Protein AF-A0A2W6TS24-F1 (afdb_monomer)

Radius of gyration: 18.64 Å; Cα contacts (8 Å, |Δi|>4): 63; chains: 1; bounding box: 59×12×50 Å

Solvent-accessible surface area (backbone atoms only — not comparable to full-atom values): 4149 Å² total; per-residue (Å²): 135,87,81,74,78,74,78,73,74,59,64,69,58,57,50,53,50,50,46,52,50,45,39,49,51,11,50,50,31,28,53,50,8,48,33,21,65,70,62,77,34,98,54,60,58,67,56,12,53,50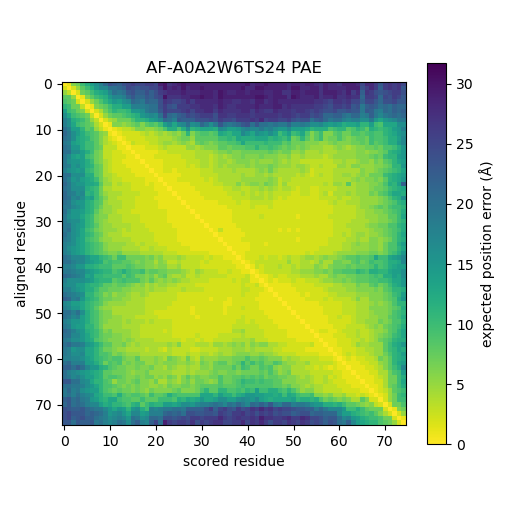,31,29,52,49,9,51,47,36,42,55,48,48,48,52,52,54,56,54,63,70,62,61,76,82,126

Foldseek 3Di:
DDDPPDPPPPVVVVLVVVLVVQLVQLVVLLVVLVCCCVVVDVDPNVSSVVSNVVSVCSNPVVNVVSVVVVPDDDD

Mean predicted aligned error: 8.75 Å

Sequence (75 aa):
MNENPTPAADPARGRFWLIQLTRLSGIVFMLAGLAVLTGKVDLPRAAGVVLLLVGVAEAFIAPILLARQWQSPRQ

Structure (mmCIF, N/CA/C/O backbone):
data_AF-A0A2W6TS24-F1
#
_entry.id   AF-A0A2W6TS24-F1
#
loop_
_atom_site.group_PDB
_atom_site.i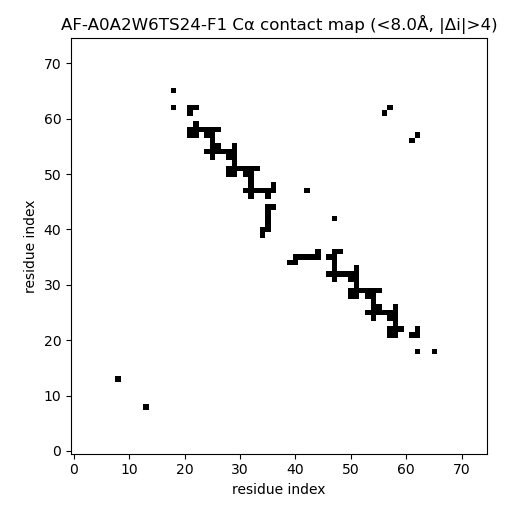d
_atom_site.type_symbol
_atom_site.label_atom_id
_atom_site.label_alt_id
_atom_site.label_comp_id
_atom_site.label_asym_id
_atom_site.label_entity_id
_atom_site.label_seq_id
_atom_site.pdbx_PDB_ins_code
_atom_site.Cartn_x
_atom_site.Cartn_y
_atom_site.Cartn_z
_atom_site.occupancy
_atom_site.B_iso_or_equiv
_atom_site.auth_seq_id
_atom_site.auth_comp_id
_atom_site.auth_asym_id
_atom_site.auth_atom_id
_atom_site.pdbx_PDB_model_num
ATOM 1 N N . MET A 1 1 ? 47.628 1.275 -18.182 1.00 50.62 1 MET A N 1
ATOM 2 C CA . MET A 1 1 ? 46.543 2.144 -17.691 1.00 50.62 1 MET A CA 1
ATOM 3 C C . MET A 1 1 ? 45.287 1.295 -17.693 1.00 50.62 1 MET A C 1
ATOM 5 O O . MET A 1 1 ? 44.854 0.853 -18.744 1.00 50.62 1 MET A 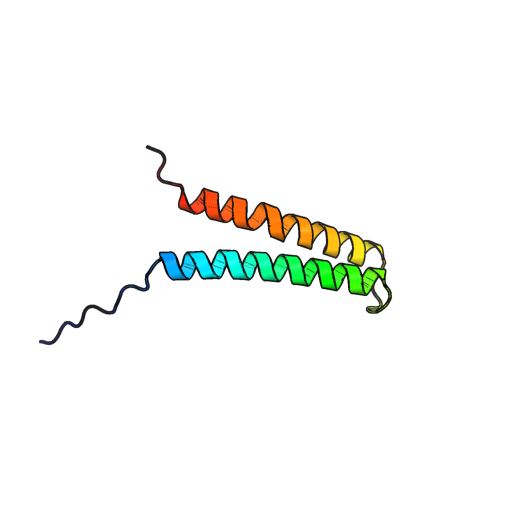O 1
ATOM 9 N N . ASN A 1 2 ? 44.869 0.877 -16.508 1.00 52.94 2 ASN A N 1
ATOM 10 C CA . ASN A 1 2 ? 43.938 -0.221 -16.267 1.00 52.94 2 ASN A CA 1
ATOM 11 C C . ASN A 1 2 ? 42.524 0.351 -16.181 1.00 52.94 2 ASN A C 1
ATOM 13 O O . ASN A 1 2 ? 42.075 0.762 -15.114 1.00 52.94 2 ASN A O 1
ATOM 17 N N . GLU A 1 3 ? 41.846 0.387 -17.321 1.00 62.50 3 GLU A N 1
ATOM 18 C CA . GLU A 1 3 ? 40.431 0.722 -17.422 1.00 62.50 3 GLU A CA 1
ATOM 19 C C . GLU A 1 3 ? 39.639 -0.568 -17.186 1.00 62.50 3 GLU A C 1
ATOM 21 O O . GLU A 1 3 ? 39.327 -1.304 -18.115 1.00 62.50 3 GLU A O 1
ATOM 26 N N . ASN A 1 4 ? 39.368 -0.903 -15.923 1.00 58.81 4 ASN A N 1
ATOM 27 C CA . ASN A 1 4 ? 38.286 -1.843 -15.641 1.00 58.81 4 ASN A CA 1
ATOM 28 C C . ASN A 1 4 ? 36.977 -1.090 -15.918 1.00 58.81 4 ASN A C 1
ATOM 30 O O . ASN A 1 4 ? 36.698 -0.139 -15.180 1.00 58.81 4 ASN A O 1
ATOM 34 N N . PRO A 1 5 ? 36.173 -1.456 -16.935 1.00 61.16 5 PRO A N 1
ATOM 35 C CA . PRO A 1 5 ? 34.833 -0.909 -17.043 1.00 61.16 5 PRO A CA 1
ATOM 36 C C . PRO A 1 5 ? 34.077 -1.337 -15.783 1.00 61.16 5 PRO A C 1
ATOM 38 O O . PRO A 1 5 ? 33.907 -2.528 -15.516 1.00 61.16 5 PRO A O 1
ATOM 41 N N . THR A 1 6 ? 33.670 -0.367 -14.966 1.00 63.69 6 THR A N 1
ATOM 42 C CA . THR A 1 6 ? 32.749 -0.591 -13.852 1.00 63.69 6 THR A CA 1
ATOM 43 C C . THR A 1 6 ? 31.553 -1.360 -14.415 1.00 63.69 6 THR A C 1
ATOM 45 O O . THR A 1 6 ? 30.981 -0.889 -15.402 1.00 63.69 6 THR A O 1
ATOM 48 N N . PRO A 1 7 ? 31.166 -2.531 -13.870 1.00 59.56 7 PRO A N 1
ATOM 49 C CA .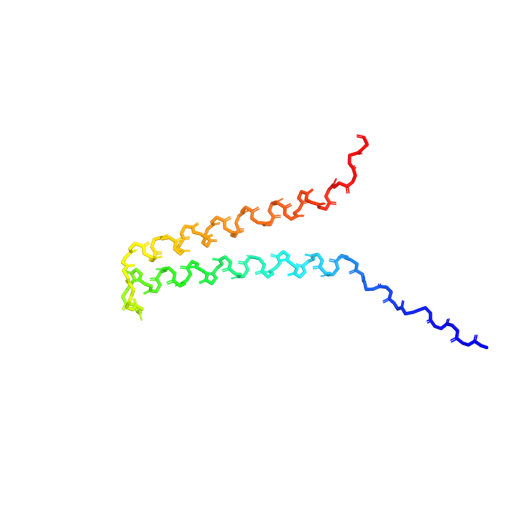 PRO A 1 7 ? 30.015 -3.259 -14.380 1.00 59.56 7 PRO A CA 1
ATOM 50 C C . PRO A 1 7 ? 28.806 -2.331 -14.286 1.00 59.56 7 PRO A C 1
ATOM 52 O O . PRO A 1 7 ? 28.361 -2.005 -13.184 1.00 59.56 7 PRO A O 1
ATOM 55 N N . ALA A 1 8 ? 28.316 -1.843 -15.427 1.00 63.19 8 ALA A N 1
ATOM 56 C CA . ALA A 1 8 ? 27.076 -1.092 -15.473 1.00 63.19 8 ALA A CA 1
ATOM 57 C C . ALA A 1 8 ? 26.010 -2.002 -14.854 1.00 63.19 8 ALA A C 1
ATOM 59 O O . ALA A 1 8 ? 25.785 -3.109 -15.347 1.00 63.19 8 ALA A O 1
ATOM 60 N N . ALA A 1 9 ? 25.454 -1.597 -13.709 1.00 63.41 9 ALA A N 1
ATOM 61 C CA . ALA A 1 9 ? 24.505 -2.411 -12.966 1.00 63.41 9 ALA A CA 1
ATOM 62 C C . ALA A 1 9 ? 23.384 -2.853 -13.911 1.00 63.41 9 ALA A C 1
ATOM 64 O O . ALA A 1 9 ? 22.735 -2.006 -14.524 1.00 63.41 9 ALA A O 1
ATOM 65 N N . ASP A 1 10 ? 23.197 -4.170 -14.049 1.00 68.38 10 ASP A N 1
ATOM 66 C CA . ASP A 1 10 ? 22.227 -4.733 -14.982 1.00 68.38 10 ASP A CA 1
ATOM 67 C C . ASP A 1 10 ? 20.838 -4.131 -14.700 1.00 68.38 10 ASP A C 1
ATOM 69 O O . ASP A 1 10 ? 20.266 -4.370 -13.623 1.00 68.38 10 ASP A O 1
ATOM 73 N N . PRO A 1 11 ? 20.276 -3.342 -15.636 1.00 70.94 11 PRO A N 1
ATOM 74 C CA . PRO A 1 11 ? 18.991 -2.698 -15.432 1.00 70.94 11 PRO A CA 1
ATOM 75 C C . PRO A 1 11 ? 17.878 -3.725 -15.193 1.00 70.94 11 PRO A C 1
ATOM 77 O O . PRO A 1 11 ? 16.909 -3.403 -14.508 1.00 70.94 11 PRO A O 1
ATOM 80 N N . ALA A 1 12 ? 18.012 -4.974 -15.660 1.00 76.19 12 ALA A N 1
ATOM 81 C CA . ALA A 1 12 ? 17.046 -6.039 -15.391 1.00 76.19 12 ALA A CA 1
ATOM 82 C C . ALA A 1 12 ? 16.927 -6.368 -13.893 1.00 76.19 12 ALA A C 1
ATOM 84 O O . ALA A 1 12 ? 15.832 -6.652 -13.399 1.00 76.19 12 ALA A O 1
ATOM 85 N N . ARG A 1 13 ? 18.028 -6.265 -13.139 1.00 75.38 13 ARG A N 1
ATOM 86 C CA . ARG A 1 13 ? 18.042 -6.557 -11.702 1.00 75.38 13 ARG A CA 1
ATOM 87 C C . ARG A 1 13 ? 17.358 -5.459 -10.891 1.00 75.38 13 ARG A C 1
ATOM 89 O O . ARG A 1 13 ? 16.584 -5.769 -9.988 1.00 75.38 13 ARG A O 1
ATOM 96 N N . GLY A 1 14 ? 17.590 -4.192 -11.238 1.00 80.38 14 GLY A N 1
ATOM 97 C CA . GLY A 1 14 ? 16.906 -3.056 -10.603 1.00 80.38 14 GLY A CA 1
ATOM 98 C C . GLY A 1 14 ? 15.397 -3.083 -10.853 1.00 80.38 14 GLY A C 1
ATOM 99 O O . GLY A 1 14 ? 14.598 -2.862 -9.946 1.00 80.38 14 GLY A O 1
ATOM 100 N N . ARG A 1 15 ? 15.012 -3.462 -12.072 1.00 81.44 15 ARG A N 1
ATOM 101 C CA . ARG A 1 15 ? 13.624 -3.660 -12.488 1.00 81.44 15 ARG A CA 1
ATOM 102 C C . ARG A 1 15 ? 12.912 -4.740 -11.671 1.00 81.44 15 ARG A C 1
ATOM 104 O O . ARG A 1 15 ? 11.861 -4.498 -11.082 1.00 81.44 15 ARG A O 1
ATOM 111 N N . PHE A 1 16 ? 13.513 -5.923 -11.574 1.00 80.38 16 PHE A N 1
ATOM 112 C CA . PHE A 1 16 ? 12.956 -7.005 -10.766 1.00 80.38 16 PHE A CA 1
ATOM 113 C C . PHE A 1 16 ? 12.749 -6.575 -9.308 1.00 80.38 16 PHE A C 1
ATOM 115 O O . PHE A 1 16 ? 11.659 -6.742 -8.763 1.00 80.38 16 PHE A O 1
ATOM 122 N N . TRP A 1 17 ? 13.756 -5.943 -8.701 1.00 86.06 17 TRP A N 1
ATOM 123 C CA . TRP A 1 17 ? 13.657 -5.448 -7.329 1.00 86.06 17 TRP A CA 1
ATOM 124 C C . TRP A 1 17 ? 12.539 -4.430 -7.131 1.00 86.06 17 TRP A C 1
ATOM 126 O O . TRP A 1 17 ? 11.823 -4.513 -6.136 1.00 86.06 17 TRP A O 1
ATOM 136 N N . LEU A 1 18 ? 12.353 -3.508 -8.075 1.00 85.12 18 LEU A N 1
ATOM 137 C CA . LEU A 1 18 ? 11.323 -2.484 -7.954 1.00 85.12 18 LEU A CA 1
ATOM 138 C C . LEU A 1 18 ? 9.914 -3.096 -7.990 1.00 85.12 18 LEU A C 1
ATOM 140 O O . LEU A 1 18 ? 9.110 -2.791 -7.117 1.00 85.12 18 LEU A O 1
ATOM 144 N N . ILE A 1 19 ? 9.643 -4.045 -8.899 1.00 84.44 19 ILE A N 1
ATOM 145 C CA . ILE A 1 19 ? 8.361 -4.781 -8.923 1.00 84.44 19 ILE A CA 1
ATOM 146 C C . ILE A 1 19 ? 8.133 -5.535 -7.608 1.00 84.44 19 ILE A C 1
ATOM 148 O O . ILE A 1 19 ? 7.021 -5.532 -7.075 1.00 84.44 19 ILE A O 1
ATOM 152 N N . GLN A 1 20 ? 9.169 -6.193 -7.083 1.00 88.31 20 GLN A N 1
ATOM 153 C CA . GLN A 1 20 ? 9.061 -6.959 -5.842 1.00 88.31 20 GLN A CA 1
ATOM 154 C C . GLN A 1 20 ? 8.764 -6.056 -4.639 1.00 88.31 20 GLN A C 1
ATOM 156 O O . GLN A 1 20 ? 7.884 -6.383 -3.844 1.00 88.31 20 GLN A O 1
ATOM 161 N N . LEU A 1 21 ? 9.445 -4.910 -4.527 1.00 89.00 21 LEU A N 1
ATOM 162 C CA . LEU A 1 21 ? 9.222 -3.938 -3.455 1.00 89.00 21 LEU A CA 1
ATOM 163 C C . LEU A 1 21 ? 7.819 -3.336 -3.513 1.00 89.00 21 LEU A C 1
ATOM 165 O O . LEU A 1 21 ? 7.157 -3.276 -2.484 1.00 89.00 21 LEU A O 1
ATOM 169 N N . THR A 1 22 ? 7.340 -2.971 -4.702 1.00 87.44 22 THR A N 1
ATOM 170 C CA . THR A 1 22 ? 5.975 -2.462 -4.900 1.00 87.44 22 THR A CA 1
ATOM 171 C C . THR A 1 22 ? 4.910 -3.489 -4.519 1.00 87.44 22 THR A C 1
ATOM 173 O O . THR A 1 22 ? 3.862 -3.166 -3.964 1.00 87.44 22 THR A O 1
ATOM 176 N N . ARG A 1 23 ? 5.155 -4.770 -4.805 1.00 86.19 23 ARG A N 1
ATOM 177 C CA . ARG A 1 23 ? 4.224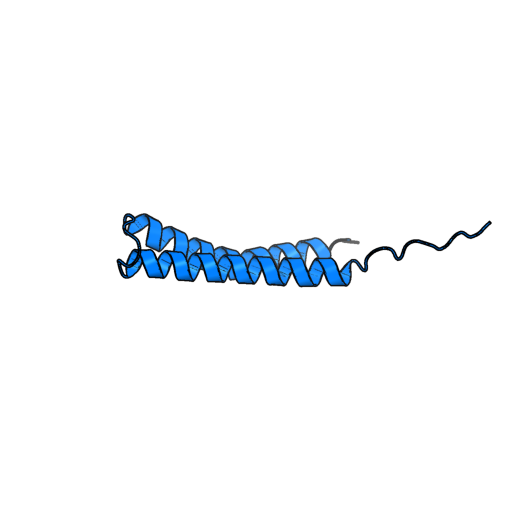 -5.824 -4.400 1.00 86.19 23 ARG A CA 1
ATOM 178 C C . ARG A 1 23 ? 4.235 -6.006 -2.881 1.00 86.19 23 ARG A C 1
ATOM 180 O O . ARG A 1 23 ? 3.181 -6.193 -2.278 1.00 86.19 23 ARG A O 1
ATOM 187 N N . LEU A 1 24 ? 5.417 -5.931 -2.268 1.00 93.12 24 LEU A N 1
ATOM 188 C CA . LEU A 1 24 ? 5.582 -6.045 -0.823 1.00 93.12 24 LEU A CA 1
ATOM 189 C C . LEU A 1 24 ? 4.930 -4.869 -0.080 1.00 93.12 24 LEU A C 1
ATOM 191 O O . LEU A 1 24 ? 4.238 -5.113 0.904 1.00 93.12 24 LEU A O 1
ATOM 195 N N . SER A 1 25 ? 5.085 -3.628 -0.557 1.00 91.69 25 SER A N 1
ATOM 196 C CA . SER A 1 25 ? 4.427 -2.451 0.033 1.00 91.69 25 SER A CA 1
ATOM 197 C C . SER A 1 25 ? 2.907 -2.593 0.007 1.00 91.69 25 SER A C 1
ATOM 199 O O . SER A 1 25 ? 2.269 -2.439 1.048 1.00 91.69 25 SER A O 1
ATOM 201 N N . GLY A 1 26 ? 2.333 -3.014 -1.125 1.00 91.19 26 GLY A N 1
ATOM 202 C CA . GLY A 1 26 ? 0.895 -3.264 -1.234 1.00 91.19 26 GLY A CA 1
ATOM 203 C C . GLY A 1 26 ? 0.388 -4.312 -0.233 1.00 91.19 26 GLY A C 1
ATOM 204 O O . GLY A 1 26 ? -0.634 -4.105 0.425 1.00 91.19 26 GLY A O 1
ATOM 205 N N . ILE A 1 27 ? 1.129 -5.411 -0.038 1.00 94.12 27 ILE A N 1
ATOM 206 C CA . ILE A 1 27 ? 0.804 -6.428 0.981 1.00 94.12 27 ILE A CA 1
ATOM 207 C C . ILE A 1 27 ? 0.889 -5.835 2.392 1.00 94.12 27 ILE A C 1
ATOM 209 O O . ILE A 1 27 ? -0.007 -6.064 3.204 1.00 94.12 27 ILE A O 1
ATOM 213 N N . VAL A 1 28 ? 1.929 -5.052 2.692 1.00 96.44 28 VAL A N 1
ATOM 214 C CA . VAL A 1 28 ? 2.086 -4.389 3.996 1.00 96.44 28 VAL A CA 1
ATOM 215 C C . VAL A 1 28 ? 0.912 -3.453 4.276 1.00 96.44 28 VAL A C 1
ATOM 217 O O . VAL A 1 28 ? 0.354 -3.502 5.371 1.00 96.44 28 VAL A O 1
ATOM 220 N N . PHE A 1 29 ? 0.470 -2.662 3.296 1.00 95.44 29 PHE A N 1
ATOM 221 C CA . PHE A 1 29 ? -0.699 -1.798 3.455 1.00 95.44 29 PHE A CA 1
ATOM 222 C C . PHE A 1 29 ? -1.997 -2.583 3.644 1.00 95.44 29 PHE A C 1
ATOM 224 O O . PHE A 1 29 ? -2.808 -2.204 4.491 1.00 95.44 29 PHE A O 1
ATOM 231 N N . MET A 1 30 ? -2.180 -3.713 2.949 1.00 94.44 30 MET A N 1
ATOM 232 C CA . MET A 1 30 ? -3.326 -4.594 3.202 1.00 94.44 30 MET A CA 1
ATOM 233 C C . MET A 1 30 ? -3.314 -5.144 4.630 1.00 94.44 30 MET A C 1
ATOM 235 O O . MET A 1 30 ? -4.329 -5.089 5.323 1.00 94.44 30 MET A O 1
ATOM 239 N N . LEU A 1 31 ? -2.170 -5.646 5.097 1.00 95.94 31 LEU A N 1
ATOM 240 C CA . LEU A 1 31 ? -2.036 -6.175 6.455 1.00 95.94 31 LEU A CA 1
ATOM 241 C C . LEU A 1 31 ? -2.235 -5.084 7.511 1.00 95.94 31 LEU A C 1
ATOM 243 O O . LEU A 1 31 ? -2.897 -5.329 8.518 1.00 95.94 31 LEU A O 1
ATOM 247 N N . ALA A 1 32 ? -1.730 -3.874 7.268 1.00 96.00 32 ALA A N 1
ATOM 248 C CA . ALA A 1 32 ? -1.950 -2.721 8.133 1.00 96.00 32 ALA A CA 1
ATOM 249 C C . ALA A 1 32 ? -3.434 -2.317 8.172 1.00 96.00 32 ALA A C 1
ATOM 251 O O . ALA A 1 32 ? -3.990 -2.129 9.252 1.00 96.00 32 ALA A O 1
ATOM 252 N N . GLY A 1 33 ? -4.110 -2.265 7.020 1.00 94.44 33 GLY A N 1
ATOM 253 C CA . GLY A 1 33 ? -5.549 -2.012 6.945 1.00 94.44 33 GLY A CA 1
ATOM 254 C C . GLY A 1 33 ? -6.355 -3.061 7.706 1.00 94.44 33 GLY A C 1
ATOM 255 O O . GLY A 1 33 ? -7.220 -2.723 8.512 1.00 94.44 33 GLY A O 1
ATOM 256 N N . LEU A 1 34 ? -6.010 -4.340 7.540 1.00 96.00 34 LEU A N 1
ATOM 257 C CA . LEU A 1 34 ? -6.625 -5.436 8.284 1.00 96.00 34 LEU A CA 1
ATOM 258 C C . LEU A 1 34 ? -6.357 -5.332 9.794 1.00 96.00 34 LEU A C 1
ATOM 260 O O . LEU A 1 34 ? -7.251 -5.602 10.596 1.00 96.00 34 LEU A O 1
ATOM 264 N N . ALA A 1 35 ? -5.158 -4.919 10.206 1.00 97.12 35 ALA A N 1
ATOM 265 C CA . ALA A 1 35 ? -4.825 -4.708 11.612 1.00 97.12 35 ALA A CA 1
ATOM 266 C C . ALA A 1 35 ? -5.699 -3.611 12.245 1.00 97.12 35 ALA A C 1
ATOM 268 O O . ALA A 1 35 ? -6.208 -3.806 13.347 1.00 97.12 35 ALA A O 1
ATOM 269 N N . VAL A 1 36 ? -5.955 -2.515 11.526 1.00 96.81 36 VAL A N 1
ATOM 270 C CA . VAL A 1 36 ? -6.899 -1.471 11.962 1.00 96.81 36 VAL A CA 1
ATOM 271 C C . VAL A 1 36 ? -8.328 -2.017 12.026 1.00 96.81 36 VAL A C 1
ATOM 273 O O . VAL A 1 36 ? -9.016 -1.855 13.028 1.00 96.81 36 VAL A O 1
ATOM 276 N N . LEU A 1 37 ? -8.781 -2.727 10.988 1.00 94.38 37 LEU A N 1
ATOM 277 C CA . LEU A 1 37 ? -10.146 -3.269 10.928 1.00 94.38 37 LEU A CA 1
ATOM 278 C C . LEU A 1 37 ? -10.429 -4.338 11.992 1.00 94.38 37 LEU A C 1
ATOM 280 O O . LEU A 1 37 ? -11.575 -4.497 12.403 1.00 94.38 37 LEU A O 1
ATOM 284 N N . THR A 1 38 ? -9.398 -5.063 12.427 1.00 95.94 38 THR A N 1
ATOM 285 C CA . THR A 1 38 ? -9.480 -6.069 13.499 1.00 95.94 38 THR A CA 1
ATOM 286 C C . THR A 1 38 ? -9.254 -5.484 14.893 1.00 95.94 38 THR A C 1
ATOM 288 O O . THR A 1 38 ? -9.251 -6.234 15.864 1.00 95.94 38 THR A O 1
ATOM 291 N N . GLY A 1 39 ? -9.056 -4.166 15.004 1.00 93.19 39 GLY A N 1
ATOM 292 C CA . GLY A 1 39 ? -8.828 -3.483 16.278 1.00 93.19 39 GLY A CA 1
ATOM 293 C C . GLY A 1 39 ? -7.458 -3.756 16.903 1.00 93.19 39 GLY A C 1
ATOM 294 O O . GLY A 1 39 ? -7.251 -3.439 18.068 1.00 93.19 39 GLY A O 1
ATOM 295 N N . LYS A 1 40 ? -6.503 -4.334 16.156 1.00 95.81 40 LYS A N 1
ATOM 296 C CA . LYS A 1 40 ? -5.107 -4.467 16.615 1.00 95.81 40 LYS A CA 1
ATOM 297 C C . LYS A 1 40 ? -4.375 -3.127 16.643 1.00 95.81 40 LYS A C 1
ATOM 299 O O . LYS A 1 40 ? -3.375 -2.992 17.339 1.00 95.81 40 LYS A O 1
ATOM 304 N N . VAL A 1 41 ? -4.844 -2.173 15.846 1.00 95.31 41 VAL A N 1
ATOM 305 C CA . VAL A 1 41 ? -4.325 -0.811 15.770 1.00 95.31 41 VAL A CA 1
ATOM 306 C C . VAL A 1 41 ? -5.488 0.140 16.006 1.00 95.31 41 VAL A C 1
ATOM 308 O O . VAL A 1 41 ? -6.505 0.045 15.318 1.00 95.31 41 VAL A O 1
ATOM 311 N N . ASP A 1 42 ? -5.322 1.053 16.960 1.00 93.06 42 ASP A N 1
ATOM 312 C CA . ASP A 1 42 ? -6.360 1.998 17.376 1.00 93.06 42 ASP A CA 1
ATOM 313 C C . ASP A 1 42 ? -6.425 3.202 16.424 1.00 93.06 42 ASP A C 1
ATOM 315 O O . ASP A 1 42 ? -5.967 4.308 16.707 1.00 93.06 42 ASP A O 1
ATOM 319 N N . LEU A 1 43 ? -6.911 2.942 15.211 1.00 94.44 43 LEU A N 1
ATOM 320 C CA . LEU A 1 43 ? -7.171 3.940 14.179 1.00 94.44 43 LEU A CA 1
ATOM 321 C C . LEU A 1 43 ? -8.652 3.890 13.780 1.00 94.44 43 LEU A C 1
ATOM 323 O O . LEU A 1 43 ? -9.299 2.845 13.895 1.00 94.44 43 LEU A O 1
ATOM 327 N N . PRO A 1 44 ? -9.210 4.990 13.240 1.00 95.12 44 PRO A N 1
ATOM 328 C CA . PRO A 1 44 ? -10.586 4.991 12.773 1.00 95.12 44 PRO A CA 1
ATOM 329 C C . PRO A 1 44 ? -10.777 3.943 11.675 1.00 95.12 44 PRO A C 1
ATOM 331 O O . PRO A 1 44 ? -9.952 3.800 10.770 1.00 95.12 44 PRO A O 1
ATOM 334 N N . ARG A 1 45 ? -11.923 3.255 11.702 1.00 92.44 45 ARG A N 1
ATOM 335 C CA . ARG A 1 45 ? -12.252 2.186 10.744 1.00 92.44 45 ARG A CA 1
ATOM 336 C C . ARG A 1 45 ? -12.105 2.630 9.284 1.00 92.44 45 ARG A C 1
ATOM 338 O O . ARG A 1 45 ? -11.672 1.843 8.447 1.00 92.44 45 ARG A O 1
ATOM 345 N N . ALA A 1 46 ? -12.414 3.896 8.996 1.00 95.12 46 ALA A N 1
ATOM 346 C CA . ALA A 1 46 ? -12.223 4.499 7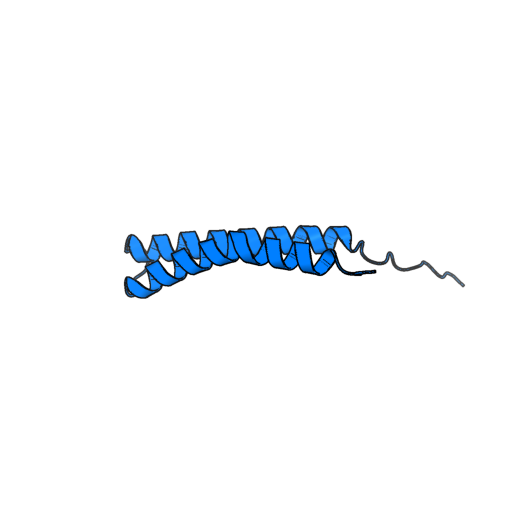.680 1.00 95.12 46 ALA A CA 1
ATOM 347 C C . ALA A 1 46 ? -10.761 4.426 7.206 1.00 95.12 46 ALA A C 1
ATOM 349 O O . ALA A 1 46 ? -10.520 4.057 6.060 1.00 95.12 46 ALA A O 1
ATOM 350 N N . ALA A 1 47 ? -9.788 4.691 8.084 1.00 95.25 47 ALA A N 1
ATOM 351 C CA . ALA A 1 47 ? -8.372 4.564 7.748 1.00 95.25 47 ALA A CA 1
ATOM 352 C C . ALA A 1 47 ? -8.008 3.112 7.416 1.00 95.25 47 ALA A C 1
ATOM 354 O O . ALA A 1 47 ? -7.314 2.878 6.434 1.00 95.25 47 ALA A O 1
ATOM 355 N N . GLY A 1 48 ? -8.538 2.139 8.165 1.00 94.25 48 GLY A N 1
ATOM 356 C CA . GLY A 1 48 ? -8.342 0.715 7.878 1.00 94.25 48 GLY A CA 1
ATOM 357 C C . GLY A 1 48 ? -8.869 0.297 6.503 1.00 94.25 48 GLY A C 1
ATOM 358 O O . GLY A 1 48 ? -8.176 -0.401 5.766 1.00 94.25 48 GLY A O 1
ATOM 359 N N . VAL A 1 49 ? -10.059 0.776 6.120 1.00 96.06 49 VAL A N 1
ATOM 360 C CA . VAL A 1 49 ? -10.621 0.549 4.776 1.00 96.06 49 VAL A CA 1
ATOM 361 C C . VAL A 1 49 ? -9.749 1.195 3.699 1.00 96.06 49 VAL A C 1
ATOM 363 O O . VAL A 1 49 ? -9.432 0.541 2.709 1.00 96.06 49 VAL A O 1
ATOM 366 N N . VAL A 1 50 ? -9.333 2.451 3.890 1.00 96.81 50 VAL A N 1
ATOM 367 C CA . VAL A 1 50 ? -8.472 3.158 2.929 1.00 96.81 50 VAL A CA 1
ATOM 368 C C . VAL A 1 50 ? -7.140 2.431 2.760 1.00 96.81 50 VAL A C 1
ATOM 370 O O . VAL A 1 50 ? -6.750 2.166 1.632 1.00 96.81 50 VAL A O 1
ATOM 373 N N . LEU A 1 51 ? -6.481 2.038 3.851 1.00 94.88 51 LEU A N 1
ATOM 374 C CA . LEU A 1 51 ? -5.234 1.266 3.829 1.00 94.88 51 LEU A CA 1
ATOM 375 C C . LEU A 1 51 ? -5.382 -0.056 3.074 1.00 94.88 51 LEU A C 1
ATOM 377 O O . LEU A 1 51 ? -4.540 -0.385 2.242 1.00 94.88 51 LEU A O 1
ATOM 381 N N . LEU A 1 52 ? -6.472 -0.785 3.323 1.00 93.38 52 LEU A N 1
ATOM 382 C CA . LEU A 1 52 ? -6.751 -2.039 2.632 1.00 93.38 52 LEU A CA 1
ATOM 383 C C . LEU A 1 52 ? -6.928 -1.813 1.123 1.00 93.38 52 LEU A C 1
ATOM 385 O O . LEU A 1 52 ? -6.303 -2.501 0.318 1.00 93.38 52 LEU A O 1
ATOM 389 N N . LEU A 1 53 ? -7.745 -0.829 0.736 1.00 95.12 5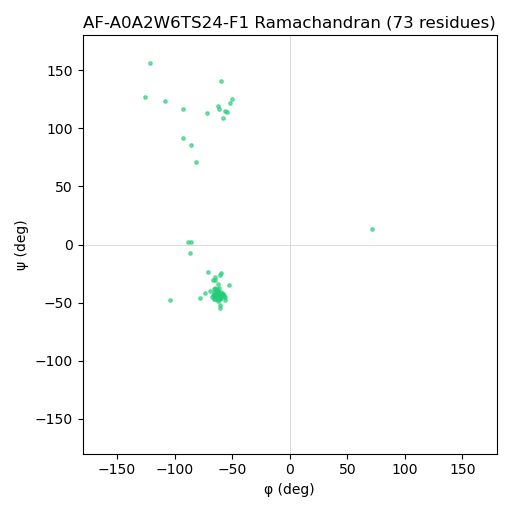3 LEU A N 1
ATOM 390 C CA . LEU A 1 53 ? -8.013 -0.506 -0.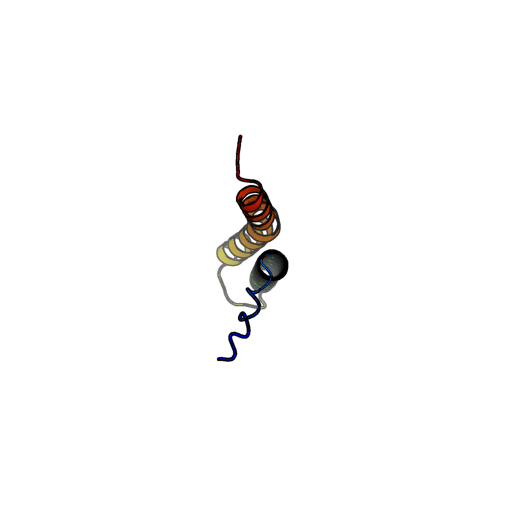667 1.00 95.12 53 LEU A CA 1
ATOM 391 C C . LEU A 1 53 ? -6.775 0.028 -1.387 1.00 95.12 53 LEU A C 1
ATOM 393 O O . LEU A 1 53 ? -6.532 -0.356 -2.527 1.00 95.12 53 LEU A O 1
ATOM 397 N N . VAL A 1 54 ? -5.983 0.874 -0.728 1.00 94.88 54 VAL A N 1
ATOM 398 C CA . VAL A 1 54 ? -4.711 1.379 -1.257 1.00 94.88 54 VAL A CA 1
ATOM 399 C C . VAL A 1 54 ? -3.726 0.233 -1.429 1.00 94.88 54 VAL A C 1
ATOM 401 O O . VAL A 1 54 ? -3.131 0.129 -2.493 1.00 94.88 54 VAL A O 1
ATOM 404 N N . GLY A 1 55 ? -3.606 -0.670 -0.453 1.00 91.50 55 GLY A N 1
ATOM 405 C CA . GLY A 1 55 ? -2.733 -1.836 -0.569 1.00 91.50 55 GLY A CA 1
ATOM 406 C C . GLY A 1 55 ? -3.107 -2.735 -1.746 1.00 91.50 55 GLY A C 1
ATOM 407 O O . GLY A 1 55 ? -2.233 -3.149 -2.506 1.00 91.50 55 GLY A O 1
ATOM 408 N N . VAL A 1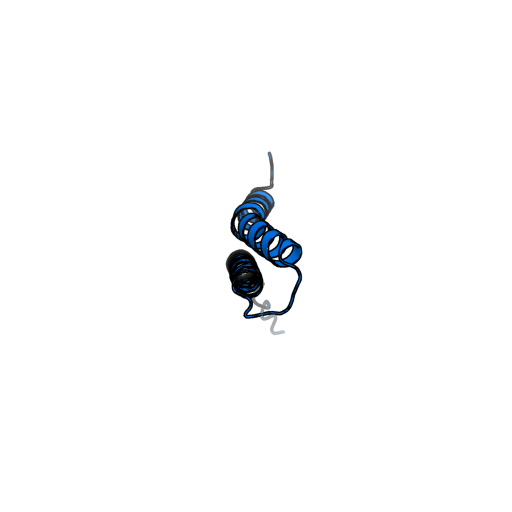 56 ? -4.408 -2.985 -1.953 1.00 92.06 56 VAL A N 1
ATOM 409 C CA . VAL A 1 56 ? -4.916 -3.685 -3.148 1.00 92.06 56 VAL A CA 1
ATOM 410 C C . VAL A 1 56 ? -4.565 -2.901 -4.408 1.00 92.06 56 VAL A C 1
ATOM 412 O O . VAL A 1 56 ? -3.920 -3.437 -5.305 1.00 92.06 56 VAL A O 1
ATOM 415 N N . ALA A 1 57 ? -4.931 -1.626 -4.482 1.00 91.75 57 ALA A N 1
ATOM 416 C CA . ALA A 1 57 ? -4.663 -0.802 -5.652 1.00 91.75 57 ALA A CA 1
ATOM 417 C C . ALA A 1 57 ? -3.167 -0.773 -5.998 1.00 91.75 57 ALA A C 1
ATOM 419 O O . ALA A 1 57 ? -2.813 -0.972 -7.153 1.00 91.75 57 ALA A O 1
ATOM 420 N N . GLU A 1 58 ? -2.277 -0.601 -5.027 1.00 87.69 58 GLU A N 1
ATOM 421 C CA . GLU A 1 58 ? -0.834 -0.564 -5.249 1.00 87.69 58 GLU A CA 1
ATOM 422 C C . GLU A 1 58 ? -0.290 -1.929 -5.691 1.00 87.69 58 GLU A C 1
ATOM 424 O O . GLU A 1 58 ? 0.434 -2.002 -6.683 1.00 87.69 58 GLU A O 1
ATOM 429 N N . ALA A 1 59 ? -0.705 -3.025 -5.044 1.00 86.00 59 ALA A N 1
ATOM 430 C CA . ALA A 1 59 ? -0.257 -4.375 -5.390 1.00 86.00 59 ALA A CA 1
ATOM 431 C C . ALA A 1 59 ? -0.609 -4.784 -6.833 1.00 86.00 59 ALA A C 1
ATOM 433 O O . ALA A 1 59 ? 0.084 -5.623 -7.414 1.00 86.00 59 ALA A O 1
ATOM 434 N N . PHE A 1 60 ? -1.667 -4.206 -7.413 1.00 83.62 60 PHE A N 1
ATOM 435 C CA . PHE A 1 60 ? -2.118 -4.503 -8.775 1.00 83.62 60 PHE A CA 1
ATOM 436 C C . PHE A 1 60 ? -1.749 -3.411 -9.790 1.00 83.62 60 PHE A C 1
ATOM 438 O O . PHE A 1 60 ? -1.211 -3.723 -10.849 1.00 83.62 60 PHE A O 1
ATOM 445 N N . ILE A 1 61 ? -2.000 -2.134 -9.497 1.00 85.50 61 ILE A N 1
ATOM 446 C CA . ILE A 1 61 ? -1.838 -1.023 -10.449 1.00 85.50 61 ILE A CA 1
ATOM 447 C C . ILE A 1 61 ? -0.370 -0.640 -10.604 1.00 85.50 61 ILE A C 1
ATOM 449 O O . ILE A 1 61 ? 0.102 -0.477 -11.729 1.00 85.50 61 ILE A O 1
ATOM 453 N N . ALA A 1 62 ? 0.372 -0.506 -9.506 1.00 82.31 62 ALA A N 1
ATOM 454 C CA . ALA A 1 62 ? 1.747 -0.036 -9.573 1.00 82.31 62 ALA A CA 1
ATOM 455 C C . ALA A 1 62 ? 2.678 -0.977 -10.372 1.00 82.31 62 ALA A C 1
ATOM 457 O O . ALA A 1 62 ? 3.385 -0.459 -11.237 1.00 82.31 62 ALA A O 1
ATOM 458 N N . PRO A 1 63 ? 2.644 -2.324 -10.245 1.00 76.00 63 PRO A N 1
ATOM 459 C CA . PRO A 1 63 ? 3.448 -3.188 -11.114 1.00 76.00 63 PRO A CA 1
ATOM 460 C C . PRO A 1 63 ? 3.006 -3.145 -12.583 1.00 76.00 63 PRO A C 1
ATOM 462 O O . PRO A 1 63 ? 3.856 -3.272 -13.462 1.00 76.00 63 PRO A O 1
ATOM 465 N N . ILE A 1 64 ? 1.718 -2.914 -12.875 1.00 81.19 64 ILE A N 1
ATOM 466 C CA . ILE A 1 64 ? 1.235 -2.717 -14.254 1.00 81.19 64 ILE A CA 1
ATOM 467 C C . ILE A 1 64 ? 1.807 -1.421 -14.837 1.00 81.19 64 ILE A C 1
ATOM 469 O O . ILE A 1 64 ? 2.305 -1.420 -15.961 1.00 81.19 64 ILE A O 1
ATOM 473 N N . LEU A 1 65 ? 1.760 -0.317 -14.088 1.00 79.81 65 LEU A N 1
ATOM 474 C CA . LEU A 1 65 ? 2.329 0.960 -14.523 1.00 79.81 65 LEU A CA 1
ATOM 475 C C . LEU A 1 65 ? 3.841 0.857 -14.733 1.00 79.81 65 LEU A C 1
ATOM 477 O O . LEU A 1 65 ? 4.354 1.360 -15.731 1.00 79.81 65 LEU A O 1
ATOM 481 N N . LEU A 1 66 ? 4.536 0.152 -13.841 1.00 76.56 66 LEU A N 1
ATOM 482 C CA . LEU A 1 66 ? 5.975 -0.067 -13.926 1.00 76.56 66 LEU A CA 1
ATOM 483 C C . LEU A 1 66 ? 6.354 -0.929 -15.139 1.00 76.56 66 LEU A C 1
ATOM 485 O O . LEU A 1 66 ? 7.263 -0.581 -15.892 1.00 76.56 66 LEU A O 1
ATOM 489 N N . ALA A 1 67 ? 5.602 -2.006 -15.390 1.00 77.12 67 ALA A N 1
ATOM 490 C CA . ALA A 1 67 ? 5.770 -2.839 -16.577 1.00 77.12 67 ALA A CA 1
ATOM 491 C C . ALA A 1 67 ? 5.523 -2.043 -17.871 1.00 77.12 67 ALA A C 1
ATOM 493 O O . ALA A 1 67 ? 6.299 -2.153 -18.819 1.00 77.12 67 ALA A O 1
ATOM 494 N N . ARG A 1 68 ? 4.492 -1.185 -17.896 1.00 76.31 68 ARG A N 1
ATOM 495 C CA . ARG A 1 68 ? 4.204 -0.293 -19.034 1.00 76.31 68 ARG A CA 1
ATOM 496 C C . ARG A 1 68 ? 5.304 0.742 -19.257 1.00 76.31 68 ARG A C 1
ATOM 498 O O . ARG A 1 68 ? 5.622 1.046 -20.404 1.00 76.31 68 ARG A O 1
ATOM 505 N N . GLN A 1 69 ? 5.896 1.274 -18.188 1.00 72.06 69 GLN A N 1
ATOM 506 C CA . GLN A 1 69 ? 6.971 2.264 -18.281 1.00 72.06 69 GLN A CA 1
ATOM 507 C C . GLN A 1 69 ? 8.237 1.680 -18.924 1.00 72.06 69 GLN A C 1
ATOM 509 O O . GLN A 1 69 ? 8.950 2.394 -19.624 1.00 72.06 69 GLN A O 1
ATOM 514 N N . TRP A 1 70 ? 8.500 0.381 -18.756 1.00 70.19 70 TRP A N 1
ATOM 515 C CA . TRP A 1 70 ? 9.648 -0.285 -19.390 1.00 70.19 70 TRP A CA 1
ATOM 516 C C . TRP A 1 70 ? 9.378 -0.810 -20.798 1.00 70.19 70 TRP A C 1
ATOM 518 O O . TRP A 1 70 ? 10.317 -1.227 -21.470 1.00 70.19 70 TRP A O 1
ATOM 528 N N . GLN A 1 71 ? 8.129 -0.757 -21.264 1.00 65.38 71 GLN A N 1
ATOM 529 C CA . GLN A 1 71 ? 7.756 -1.101 -22.638 1.00 65.38 71 GLN A CA 1
ATOM 530 C C . GLN A 1 71 ? 7.889 0.062 -23.637 1.00 65.38 71 GLN A C 1
ATOM 532 O O . GLN A 1 71 ? 7.566 -0.123 -24.805 1.00 65.38 71 GLN A O 1
ATOM 537 N N . SER A 1 72 ? 8.360 1.249 -23.242 1.00 53.34 72 SER A N 1
ATOM 538 C CA . SER A 1 72 ? 8.635 2.329 -24.209 1.00 53.34 72 SER A CA 1
ATOM 539 C C . SER A 1 72 ? 10.104 2.274 -24.647 1.00 53.34 72 SER A C 1
ATOM 541 O O . SER A 1 72 ? 10.991 2.412 -23.806 1.00 53.34 72 SER A O 1
ATOM 543 N N . PRO A 1 73 ? 10.360 2.016 -25.941 1.00 49.91 73 PRO A N 1
ATOM 544 C CA . PRO A 1 73 ? 10.041 2.967 -27.004 1.00 49.91 73 PRO A CA 1
ATOM 545 C C . PRO A 1 73 ? 8.859 2.508 -27.867 1.00 49.91 73 PRO A C 1
ATOM 547 O O . PRO A 1 73 ? 8.908 1.444 -28.479 1.00 49.91 73 PRO A O 1
ATOM 550 N N . ARG A 1 74 ? 7.818 3.347 -27.967 1.00 52.09 74 ARG A N 1
ATOM 551 C CA . ARG A 1 74 ? 6.946 3.325 -29.150 1.00 52.09 74 ARG A CA 1
ATOM 552 C C . ARG A 1 74 ? 7.821 3.686 -30.352 1.00 52.09 74 ARG A C 1
ATOM 554 O O . ARG A 1 74 ? 8.408 4.768 -30.346 1.00 52.09 74 ARG A O 1
ATOM 561 N N . GLN A 1 75 ? 7.919 2.777 -31.319 1.00 47.34 75 GLN A N 1
ATOM 562 C CA . GLN A 1 75 ? 8.114 3.180 -32.712 1.00 47.34 75 GLN A CA 1
ATOM 563 C C . GLN A 1 75 ? 6.870 3.929 -33.195 1.00 47.34 75 GLN A C 1
ATOM 565 O O . GLN A 1 75 ? 5.765 3.608 -32.689 1.00 47.34 75 GLN A O 1
#

Secondary structure (DSSP, 8-state):
----------HHHHHHHHHHHHHHHHHHHHHHHHHHHTTSS-S-HHHHHHHHHHHHHHHHHHHHHHHHHHT----

pLDDT: mean 82.55, std 14.29, range [47.34, 97.12]

Nearest PDB structures (foldseek):
  7jrq-assembly1_A  TM=6.194E-01  e=5.918E+00  Escherichia coli